Protein AF-A0A353PHV4-F1 (afdb_monomer_lite)

Structure (mmCIF, N/CA/C/O backbone):
data_AF-A0A353PHV4-F1
#
_entry.id   AF-A0A353PHV4-F1
#
loop_
_atom_site.group_PDB
_atom_site.id
_atom_site.type_symbol
_atom_site.label_atom_id
_atom_site.label_alt_id
_atom_site.label_comp_id
_atom_site.label_asym_id
_atom_site.label_entity_id
_atom_site.label_seq_id
_atom_site.pdbx_PDB_ins_code
_atom_site.Cartn_x
_atom_site.Cartn_y
_atom_site.Cartn_z
_atom_site.occupancy
_atom_site.B_iso_or_equiv
_atom_site.auth_seq_id
_atom_site.auth_comp_id
_atom_site.auth_asym_id
_atom_site.auth_atom_id
_atom_site.pdbx_PDB_model_num
ATOM 1 N N . MET A 1 1 ? -10.516 -7.574 18.849 1.00 63.97 1 MET A N 1
ATOM 2 C CA . MET A 1 1 ? -9.811 -7.714 17.556 1.00 63.97 1 MET A CA 1
ATOM 3 C C . MET A 1 1 ? -10.701 -8.502 16.614 1.00 63.97 1 MET A C 1
ATOM 5 O O . MET A 1 1 ? -11.361 -9.420 17.091 1.00 63.97 1 MET A O 1
ATOM 9 N N . LYS A 1 2 ? -10.773 -8.128 15.328 1.00 81.81 2 LYS A N 1
ATOM 10 C CA . LYS A 1 2 ? -11.434 -8.971 14.318 1.00 81.81 2 LYS A CA 1
ATOM 11 C C . LYS A 1 2 ? -10.703 -10.320 14.248 1.00 81.81 2 LYS A C 1
ATOM 13 O O . LYS A 1 2 ? -9.496 -10.360 14.466 1.00 81.81 2 LYS A O 1
ATOM 18 N N . ALA A 1 3 ? -11.428 -11.402 13.966 1.00 92.75 3 ALA A N 1
ATOM 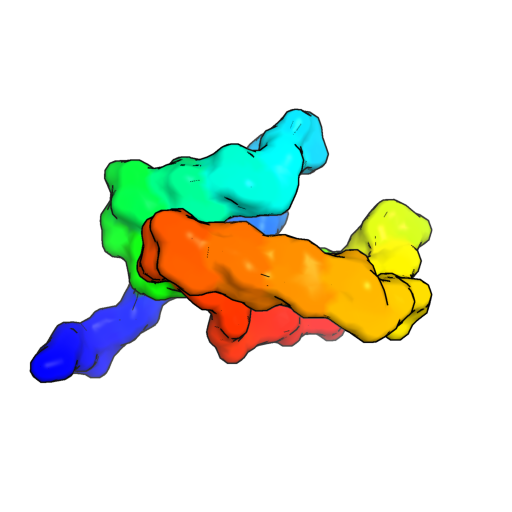19 C CA . ALA A 1 3 ? -10.843 -12.744 13.873 1.00 92.75 3 ALA A CA 1
ATOM 20 C C . ALA A 1 3 ? -9.936 -12.920 12.639 1.00 92.75 3 ALA A C 1
ATOM 22 O O . ALA A 1 3 ? -9.073 -13.790 12.628 1.00 92.75 3 ALA A O 1
ATOM 23 N N . TYR A 1 4 ? -10.135 -12.092 11.614 1.00 93.69 4 TYR A N 1
ATOM 24 C CA . TYR A 1 4 ? -9.360 -12.062 10.380 1.00 93.69 4 TYR A CA 1
ATOM 25 C C . TYR A 1 4 ? -9.292 -10.626 9.847 1.00 93.69 4 TYR A C 1
ATOM 27 O O . TYR A 1 4 ? -10.130 -9.788 10.196 1.00 93.69 4 TYR A O 1
ATOM 35 N N . GLN A 1 5 ? -8.291 -10.361 9.008 1.00 94.88 5 GLN A N 1
ATOM 36 C CA . GLN A 1 5 ? -8.153 -9.126 8.239 1.00 94.88 5 GLN A CA 1
ATOM 37 C C . GLN A 1 5 ? -8.316 -9.443 6.754 1.00 94.88 5 GLN A C 1
ATOM 39 O O . GLN A 1 5 ? -7.809 -10.458 6.279 1.00 94.88 5 GLN A O 1
ATOM 44 N N . LEU A 1 6 ? -9.023 -8.581 6.031 1.00 96.12 6 LEU A N 1
ATOM 45 C CA . LEU A 1 6 ? -9.211 -8.685 4.589 1.00 96.12 6 LEU A CA 1
ATOM 46 C C . LEU A 1 6 ? -8.349 -7.631 3.895 1.00 96.12 6 LEU A C 1
ATOM 48 O O . LEU A 1 6 ? -8.537 -6.434 4.106 1.00 96.12 6 LEU A O 1
ATOM 52 N N . GLY A 1 7 ? -7.403 -8.083 3.076 1.00 96.44 7 GLY A N 1
ATOM 53 C CA . GLY A 1 7 ? -6.519 -7.217 2.300 1.00 96.44 7 GLY A CA 1
ATOM 54 C C . GLY A 1 7 ? -7.051 -6.960 0.894 1.00 96.44 7 GLY A C 1
ATOM 55 O O . GLY A 1 7 ? -7.620 -7.858 0.272 1.00 96.44 7 GLY A O 1
ATOM 56 N N . LEU A 1 8 ? -6.839 -5.747 0.386 1.00 97.38 8 LEU A N 1
ATOM 57 C CA . LEU A 1 8 ? -7.065 -5.409 -1.016 1.00 97.38 8 LEU A CA 1
ATOM 58 C C . LEU A 1 8 ? -5.747 -5.497 -1.787 1.00 97.38 8 LEU A C 1
ATOM 60 O O . LEU A 1 8 ? -4.771 -4.830 -1.444 1.00 97.38 8 LEU A O 1
ATOM 64 N N . TYR A 1 9 ? -5.716 -6.296 -2.851 1.00 96.75 9 TYR A N 1
ATOM 65 C CA . TYR A 1 9 ? -4.531 -6.406 -3.699 1.00 96.75 9 TYR A CA 1
ATOM 66 C C . TYR A 1 9 ? -4.388 -5.188 -4.613 1.00 96.75 9 TYR A C 1
ATOM 68 O O . TYR A 1 9 ? -5.346 -4.815 -5.289 1.00 96.75 9 TYR A O 1
ATOM 76 N N . GLU A 1 10 ? -3.197 -4.591 -4.707 1.00 95.31 10 GLU A N 1
ATOM 77 C CA . GLU A 1 10 ? -3.003 -3.357 -5.476 1.00 95.31 10 GLU A CA 1
ATOM 78 C C . GLU A 1 10 ? -3.449 -3.471 -6.943 1.00 95.31 10 GLU A C 1
ATOM 80 O O . GLU A 1 10 ? -4.059 -2.538 -7.464 1.00 95.31 10 GLU A O 1
ATOM 85 N N . LYS A 1 11 ? -3.210 -4.615 -7.606 1.00 93.69 11 LYS A N 1
ATOM 86 C CA . LYS A 1 11 ? -3.586 -4.803 -9.025 1.00 93.69 11 LYS A CA 1
ATOM 87 C C . LYS A 1 11 ? -5.097 -4.869 -9.266 1.00 93.69 11 LYS A C 1
ATOM 89 O O . LYS A 1 11 ? -5.522 -4.878 -10.415 1.00 93.69 11 LYS A O 1
ATOM 94 N N . SER A 1 12 ? -5.912 -4.922 -8.213 1.00 94.56 12 SER A N 1
ATOM 95 C CA . SER A 1 12 ? -7.370 -4.811 -8.339 1.00 94.56 12 SER A CA 1
ATOM 96 C C . SER A 1 12 ? -7.848 -3.365 -8.536 1.00 94.56 12 SER A C 1
ATOM 98 O O . SER A 1 12 ? -9.027 -3.143 -8.807 1.00 94.56 12 SER A O 1
ATOM 100 N N . MET A 1 13 ? -6.946 -2.381 -8.422 1.00 94.56 13 MET A N 1
ATOM 101 C CA . MET A 1 13 ? -7.243 -0.958 -8.565 1.00 94.56 13 MET A CA 1
ATOM 102 C C . MET A 1 13 ? -6.683 -0.377 -9.875 1.00 94.56 13 MET A C 1
ATOM 104 O O . MET A 1 13 ? -5.646 -0.831 -10.359 1.00 94.56 13 MET A O 1
ATOM 108 N N . PRO A 1 14 ? -7.308 0.678 -10.430 1.00 94.38 14 PRO A N 1
ATOM 109 C CA . PRO A 1 14 ? -6.760 1.404 -11.572 1.00 94.38 14 PRO A CA 1
ATOM 110 C C . PRO A 1 14 ? -5.370 2.006 -11.291 1.00 94.38 14 PRO A C 1
ATOM 112 O O . PRO A 1 14 ? -5.144 2.628 -10.250 1.00 94.38 14 PRO A O 1
ATOM 115 N N . ASN A 1 15 ? -4.447 1.879 -12.251 1.00 90.62 15 ASN A N 1
ATOM 116 C CA . ASN A 1 15 ? -3.074 2.396 -12.123 1.00 90.62 15 ASN A CA 1
ATOM 117 C C . ASN A 1 15 ? -2.992 3.932 -12.097 1.00 90.62 15 ASN A C 1
ATOM 119 O O . ASN A 1 15 ? -2.012 4.478 -11.612 1.00 90.62 15 ASN A O 1
ATOM 123 N N . ASN A 1 16 ? -4.021 4.638 -12.572 1.00 92.25 16 ASN A N 1
ATOM 124 C CA . ASN A 1 16 ? -4.068 6.103 -12.548 1.00 92.25 16 ASN A CA 1
ATOM 125 C C . ASN A 1 16 ? -4.409 6.689 -11.165 1.00 92.25 16 ASN A C 1
ATOM 127 O O . ASN A 1 16 ? -4.412 7.911 -11.017 1.00 92.25 16 ASN A O 1
ATOM 131 N N . LEU A 1 17 ? -4.728 5.852 -10.171 1.00 93.94 17 LEU A N 1
ATOM 132 C CA . LEU A 1 17 ? -4.952 6.310 -8.803 1.00 93.94 17 LEU A CA 1
ATOM 133 C C . LEU A 1 17 ? -3.625 6.613 -8.112 1.00 93.94 17 LEU A C 1
ATOM 135 O O . LEU A 1 17 ? -2.721 5.776 -8.073 1.00 93.94 17 LEU A O 1
ATOM 139 N N . SER A 1 18 ? -3.550 7.779 -7.473 1.00 93.50 18 SER A N 1
ATOM 140 C CA . SER A 1 18 ? -2.456 8.088 -6.559 1.00 93.50 18 SER A CA 1
ATOM 141 C C . SER A 1 18 ? -2.468 7.142 -5.359 1.00 93.50 18 SER A C 1
ATOM 143 O O . SER A 1 18 ? -3.501 6.575 -4.991 1.00 93.50 18 SER A O 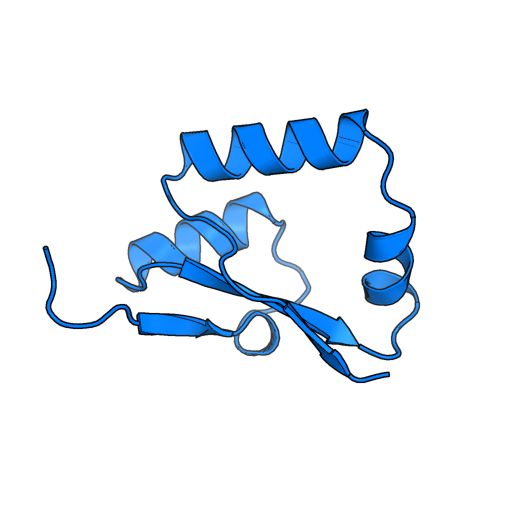1
ATOM 145 N N . PHE A 1 19 ? -1.326 7.007 -4.687 1.00 91.75 19 PHE A N 1
ATOM 146 C CA . PHE A 1 19 ? -1.219 6.155 -3.505 1.00 91.75 19 PHE A CA 1
ATOM 147 C C . PHE A 1 19 ? -2.243 6.523 -2.414 1.00 91.75 19 PHE A C 1
ATOM 149 O O . PHE A 1 19 ? -2.919 5.653 -1.868 1.00 91.75 19 PHE A O 1
ATOM 156 N N . GLN A 1 20 ? -2.456 7.821 -2.168 1.00 94.94 20 GLN A N 1
ATOM 157 C CA . GLN A 1 20 ? -3.477 8.286 -1.227 1.00 94.94 20 GLN A CA 1
ATOM 158 C C . GLN A 1 20 ? -4.898 7.883 -1.657 1.00 94.94 20 GLN A C 1
ATOM 160 O O . GLN A 1 20 ? -5.713 7.508 -0.816 1.00 94.94 20 GLN A O 1
ATOM 165 N N . GLN A 1 21 ? -5.215 7.951 -2.954 1.00 96.81 21 GLN A N 1
ATOM 166 C CA . GLN A 1 21 ? -6.520 7.516 -3.459 1.00 96.81 21 GLN A CA 1
ATOM 167 C C . GLN A 1 21 ? -6.717 6.010 -3.267 1.00 96.81 21 GLN A C 1
ATOM 169 O O . GLN A 1 21 ? -7.788 5.604 -2.830 1.00 96.81 21 GLN A O 1
ATOM 174 N N . LYS A 1 22 ? -5.683 5.193 -3.509 1.00 96.69 22 LYS A N 1
ATOM 175 C CA . LYS A 1 22 ? -5.731 3.742 -3.259 1.00 96.69 22 LYS A CA 1
ATOM 176 C C . LYS A 1 22 ? -6.039 3.427 -1.789 1.00 96.69 22 LYS A C 1
ATOM 178 O O . LYS A 1 22 ? -6.901 2.596 -1.503 1.00 96.69 22 LYS A O 1
ATOM 183 N N . LEU A 1 23 ? -5.404 4.137 -0.851 1.00 97.25 23 LEU A N 1
ATOM 184 C CA . LEU A 1 23 ? -5.676 3.998 0.587 1.00 97.25 23 LEU A CA 1
ATOM 185 C C . LEU A 1 23 ? -7.121 4.371 0.948 1.00 97.25 23 LEU A C 1
ATOM 187 O O . LEU A 1 23 ? -7.786 3.626 1.668 1.00 97.25 23 LEU A O 1
ATOM 191 N N . LYS A 1 24 ? -7.633 5.481 0.404 1.00 96.62 24 LYS A N 1
ATOM 192 C CA . LYS A 1 24 ? -9.027 5.904 0.613 1.00 96.62 24 LYS A CA 1
ATOM 193 C C . LYS A 1 24 ? -10.026 4.884 0.088 1.00 96.62 24 LYS A C 1
ATOM 195 O O . LYS A 1 24 ? -10.913 4.483 0.832 1.00 96.62 24 LYS A O 1
ATOM 200 N N . VAL A 1 25 ? -9.837 4.413 -1.144 1.00 96.25 25 VAL A N 1
ATOM 201 C CA . VAL A 1 25 ? -10.696 3.388 -1.755 1.00 96.25 25 VAL A CA 1
ATOM 202 C C . VAL A 1 25 ? -10.687 2.109 -0.920 1.00 96.25 25 VAL A C 1
ATOM 204 O O . VAL A 1 25 ? -11.742 1.546 -0.654 1.00 96.25 25 VAL A O 1
ATOM 207 N N . THR A 1 26 ? -9.522 1.683 -0.427 1.00 96.88 26 THR A N 1
ATOM 208 C CA . THR A 1 26 ? -9.407 0.498 0.442 1.00 96.88 26 THR A CA 1
ATOM 209 C C . THR A 1 26 ? -10.285 0.633 1.688 1.00 96.88 26 THR A C 1
ATOM 211 O O . THR A 1 26 ? -11.053 -0.276 2.009 1.00 96.88 26 THR A O 1
ATOM 214 N N . LYS A 1 27 ? -10.232 1.798 2.345 1.00 95.94 27 LYS A N 1
ATOM 215 C CA . LYS A 1 27 ? -11.064 2.116 3.510 1.00 95.94 27 LYS A CA 1
ATOM 216 C C . LYS A 1 27 ? -12.551 2.174 3.169 1.00 95.94 27 LYS A C 1
ATOM 218 O O . LYS A 1 27 ? -13.361 1.605 3.895 1.00 95.94 27 LYS A O 1
ATOM 223 N N . 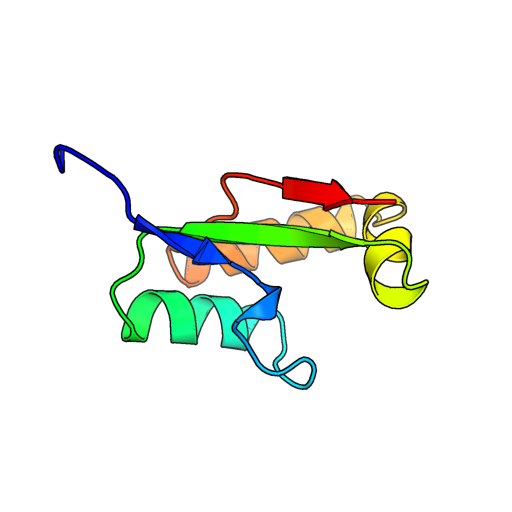GLU A 1 28 ? -12.909 2.854 2.082 1.00 96.25 28 GLU A N 1
ATOM 224 C CA . GLU A 1 28 ? -14.293 3.008 1.612 1.00 96.25 28 GLU A CA 1
ATOM 225 C C . GLU A 1 28 ? -14.924 1.660 1.233 1.00 96.25 28 GLU A C 1
ATOM 227 O O . GLU A 1 28 ? -16.096 1.424 1.516 1.00 96.25 28 GLU A O 1
ATOM 232 N N . CYS A 1 29 ? -14.136 0.745 0.666 1.00 95.88 29 CYS A N 1
ATOM 233 C CA . CYS A 1 29 ? -14.553 -0.617 0.345 1.00 95.88 29 CYS A CA 1
ATOM 234 C C . CYS A 1 29 ? -14.562 -1.569 1.557 1.00 95.88 29 CYS A C 1
ATOM 236 O O . CYS A 1 29 ? -14.973 -2.719 1.417 1.00 95.88 29 CYS A O 1
ATOM 238 N N . GLY A 1 30 ? -14.133 -1.118 2.741 1.00 95.62 30 GLY A N 1
ATOM 239 C CA . GLY A 1 30 ? -14.174 -1.902 3.978 1.00 95.62 30 GLY A CA 1
ATOM 240 C C . GLY A 1 30 ? -13.052 -2.934 4.139 1.00 95.62 30 GLY A C 1
ATOM 241 O O . GLY A 1 30 ? -13.176 -3.825 4.982 1.00 95.62 30 GLY A O 1
ATOM 242 N N . PHE A 1 31 ? -11.969 -2.820 3.365 1.00 97.19 31 PHE A N 1
ATOM 243 C CA . PHE A 1 31 ? -10.764 -3.633 3.537 1.00 97.19 31 PHE A CA 1
ATOM 244 C C . PHE A 1 31 ? -9.884 -3.079 4.665 1.00 97.19 31 PHE A C 1
ATOM 246 O O . PHE A 1 31 ? -9.898 -1.888 4.973 1.00 97.19 31 PHE A O 1
ATOM 253 N N . ASP A 1 32 ? -9.110 -3.960 5.292 1.00 96.56 32 ASP A N 1
ATOM 254 C CA . ASP A 1 32 ? -8.300 -3.641 6.468 1.00 96.56 32 ASP A CA 1
ATOM 255 C C . ASP A 1 32 ? -6.880 -3.165 6.107 1.00 96.56 32 ASP A C 1
ATOM 257 O O . ASP A 1 32 ? -6.253 -2.447 6.886 1.00 96.56 32 ASP A O 1
ATOM 261 N N . PHE A 1 33 ? -6.347 -3.575 4.952 1.00 97.25 33 PHE A N 1
ATOM 262 C CA . PHE A 1 33 ? -4.993 -3.233 4.505 1.00 97.25 33 PHE A CA 1
ATOM 263 C C . PHE A 1 33 ? -4.837 -3.367 2.985 1.00 97.25 33 PHE A C 1
ATOM 265 O O . PHE A 1 33 ? -5.701 -3.933 2.312 1.00 97.25 33 PHE A O 1
ATOM 272 N N . ILE A 1 34 ? -3.718 -2.870 2.454 1.00 97.88 34 ILE A N 1
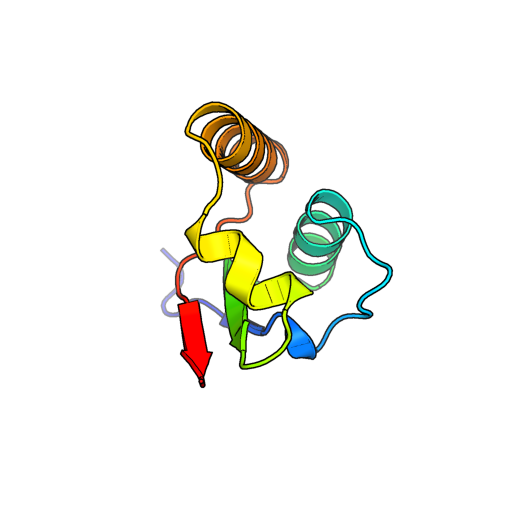ATOM 273 C CA . ILE A 1 34 ? -3.308 -3.080 1.060 1.00 97.88 34 ILE A CA 1
ATOM 274 C C . ILE A 1 34 ? -2.173 -4.105 0.999 1.00 97.88 34 ILE A C 1
ATOM 276 O O . ILE A 1 34 ? -1.214 -4.027 1.768 1.00 97.88 34 ILE A O 1
ATOM 280 N N . GLU A 1 35 ? -2.254 -5.029 0.047 1.00 97.38 35 GLU A N 1
ATOM 281 C CA . GLU A 1 35 ? -1.092 -5.785 -0.419 1.00 97.38 35 GLU A CA 1
ATOM 282 C C . GLU A 1 35 ? -0.474 -5.068 -1.622 1.00 97.38 35 GLU A C 1
ATOM 284 O O . GLU A 1 35 ? -1.109 -4.932 -2.675 1.00 97.38 35 GLU A O 1
ATOM 289 N N . LEU A 1 36 ? 0.754 -4.576 -1.456 1.00 95.50 36 LEU A N 1
ATOM 290 C CA . LEU A 1 36 ? 1.466 -3.824 -2.486 1.00 95.50 36 LEU A CA 1
ATOM 291 C C . LEU A 1 36 ? 2.019 -4.774 -3.553 1.00 95.50 36 LEU A C 1
ATOM 293 O O . LEU A 1 36 ? 2.531 -5.843 -3.235 1.00 95.50 36 LEU A O 1
ATOM 297 N N . SER A 1 37 ? 1.971 -4.375 -4.821 1.00 94.75 37 SER A N 1
ATOM 298 C CA . SER A 1 37 ? 2.608 -5.106 -5.913 1.00 94.75 37 SER A CA 1
ATOM 299 C C . SER A 1 37 ? 3.952 -4.465 -6.258 1.00 94.75 37 SER A C 1
ATOM 301 O O . SER A 1 37 ? 4.028 -3.267 -6.516 1.00 94.75 37 SER A O 1
ATOM 303 N N . ILE A 1 38 ? 5.004 -5.274 -6.314 1.00 94.31 38 ILE A N 1
ATOM 304 C CA . ILE A 1 38 ? 6.261 -4.937 -6.986 1.00 94.31 38 ILE A CA 1
ATOM 305 C C . ILE A 1 38 ? 6.452 -6.015 -8.046 1.00 94.31 38 ILE A C 1
ATOM 307 O O . ILE A 1 38 ? 6.834 -7.139 -7.729 1.00 94.31 38 ILE A O 1
ATOM 311 N N . ASP A 1 39 ? 6.044 -5.705 -9.275 1.00 91.88 39 ASP A N 1
ATOM 312 C CA . ASP A 1 39 ? 6.197 -6.607 -10.415 1.00 91.88 39 ASP A CA 1
ATOM 313 C C . ASP A 1 39 ? 7.303 -6.132 -11.357 1.00 91.88 39 ASP A C 1
ATOM 315 O O . ASP A 1 39 ? 7.928 -5.111 -11.101 1.00 91.88 39 ASP A O 1
ATOM 319 N N . GLU A 1 40 ? 7.527 -6.875 -12.438 1.00 90.75 40 GLU A N 1
ATOM 320 C CA . GLU A 1 40 ? 8.544 -6.634 -13.472 1.00 90.75 40 GLU A CA 1
ATOM 321 C C . GLU A 1 40 ? 8.435 -5.294 -14.228 1.00 90.75 40 GLU A C 1
ATOM 323 O O . GLU A 1 40 ? 9.271 -5.005 -15.080 1.00 90.75 40 GLU A O 1
A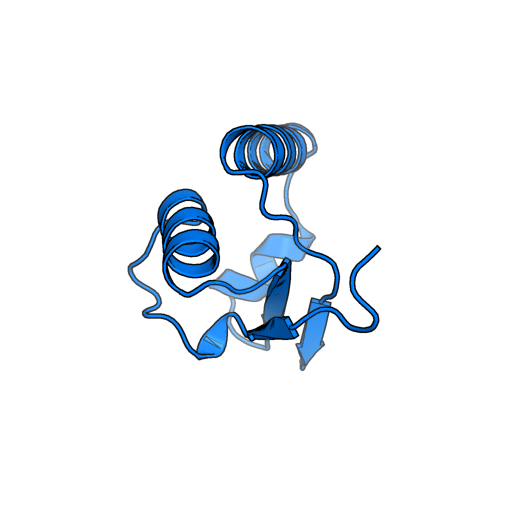TOM 328 N N . THR A 1 41 ? 7.425 -4.463 -13.950 1.00 90.31 41 THR A N 1
ATOM 329 C CA . THR A 1 41 ? 7.319 -3.140 -14.576 1.00 90.31 41 THR A CA 1
ATOM 330 C C . THR A 1 41 ? 8.283 -2.144 -13.934 1.00 90.31 41 THR A C 1
ATOM 332 O O . THR A 1 41 ? 8.345 -2.034 -12.709 1.00 90.31 41 THR A O 1
ATOM 335 N N . ASP A 1 42 ? 8.980 -1.352 -14.757 1.00 90.25 42 ASP A N 1
ATOM 336 C CA . ASP A 1 42 ? 9.945 -0.341 -14.290 1.00 90.25 42 ASP A CA 1
ATOM 337 C C . ASP A 1 42 ? 9.345 0.601 -13.233 1.00 90.25 42 ASP A C 1
ATOM 339 O O . ASP A 1 42 ? 9.986 0.921 -12.235 1.00 90.25 42 ASP A O 1
ATOM 343 N N . GLU A 1 43 ? 8.080 0.997 -13.410 1.00 88.94 43 GLU A N 1
ATOM 344 C CA . GLU A 1 43 ? 7.350 1.851 -12.465 1.00 88.94 43 GLU A CA 1
ATOM 345 C C . GLU A 1 43 ? 7.273 1.233 -11.061 1.00 88.94 43 GLU A C 1
ATOM 347 O O . GLU A 1 43 ? 7.403 1.934 -10.054 1.00 88.94 43 GLU A O 1
ATOM 352 N N . LYS A 1 44 ? 7.040 -0.081 -10.970 1.00 90.12 44 LYS A N 1
ATOM 353 C CA . LYS A 1 44 ? 6.900 -0.759 -9.682 1.00 90.12 44 LYS A CA 1
ATOM 354 C C . LYS A 1 44 ? 8.234 -1.219 -9.121 1.00 90.12 44 LYS A C 1
ATOM 356 O O . LYS A 1 44 ? 8.395 -1.142 -7.905 1.00 90.12 44 LYS A O 1
ATOM 361 N N . LEU A 1 45 ? 9.185 -1.626 -9.962 1.00 93.06 45 LEU A N 1
ATOM 362 C CA . LEU A 1 45 ? 10.555 -1.925 -9.536 1.00 93.06 45 LEU A CA 1
ATOM 363 C C . LEU A 1 45 ? 11.232 -0.704 -8.912 1.00 93.06 45 LEU A C 1
ATOM 365 O O . LEU A 1 45 ? 11.862 -0.845 -7.868 1.00 93.06 45 LEU A O 1
ATOM 369 N N . ALA A 1 46 ? 10.996 0.496 -9.454 1.00 92.38 46 ALA A N 1
ATOM 370 C CA . ALA A 1 46 ? 11.519 1.750 -8.906 1.00 92.38 46 ALA A CA 1
ATOM 371 C C . ALA A 1 46 ? 11.111 2.007 -7.441 1.00 92.38 46 ALA A C 1
ATOM 373 O O . ALA A 1 46 ? 11.732 2.812 -6.751 1.00 92.38 46 ALA A O 1
ATOM 374 N N . ARG A 1 47 ? 10.090 1.308 -6.920 1.00 92.12 47 ARG A N 1
ATOM 375 C CA . ARG A 1 47 ? 9.697 1.393 -5.504 1.00 92.12 47 ARG A CA 1
ATOM 376 C C . ARG A 1 47 ? 10.752 0.815 -4.556 1.00 92.12 47 ARG A C 1
ATOM 378 O O . ARG A 1 47 ? 10.735 1.143 -3.373 1.00 92.12 47 ARG A O 1
ATOM 385 N N . LEU A 1 48 ? 11.639 -0.048 -5.055 1.00 93.12 48 LEU A N 1
ATOM 386 C CA . LEU A 1 48 ? 12.768 -0.588 -4.293 1.00 93.12 48 LEU A CA 1
ATOM 387 C C . LEU A 1 48 ? 13.870 0.457 -4.073 1.00 93.12 48 LEU A C 1
ATOM 389 O O . LEU A 1 48 ? 14.635 0.330 -3.122 1.00 93.12 48 LEU A O 1
ATOM 393 N N . ASP A 1 49 ? 13.900 1.501 -4.902 1.00 95.50 49 ASP A N 1
ATOM 394 C CA . ASP A 1 49 ? 14.897 2.573 -4.873 1.00 95.50 49 ASP A CA 1
ATOM 395 C C . ASP A 1 49 ? 14.377 3.858 -4.204 1.00 95.50 49 ASP A C 1
ATOM 397 O O . ASP A 1 49 ? 15.013 4.911 -4.294 1.00 95.50 49 ASP A O 1
ATOM 401 N N . LEU A 1 50 ? 13.215 3.800 -3.535 1.00 94.81 50 LEU A N 1
ATOM 402 C CA . LEU A 1 50 ? 12.651 4.957 -2.837 1.00 94.81 50 LEU A CA 1
ATOM 403 C C . LEU A 1 50 ? 13.612 5.481 -1.771 1.00 94.81 50 LEU A C 1
ATOM 405 O O . LEU A 1 50 ? 14.156 4.737 -0.955 1.00 94.81 50 LEU A O 1
ATOM 409 N N . SER A 1 51 ? 13.744 6.801 -1.727 1.00 97.31 51 SER A N 1
ATOM 410 C CA . SER A 1 51 ? 14.480 7.491 -0.678 1.00 97.31 51 SER A CA 1
ATOM 411 C C . SER A 1 51 ? 13.753 7.428 0.669 1.00 97.31 51 SER A C 1
ATOM 413 O O . SER A 1 51 ? 12.525 7.322 0.747 1.00 97.31 51 SER A O 1
ATOM 415 N N . ASP A 1 52 ? 14.499 7.629 1.757 1.00 97.31 52 ASP A N 1
ATOM 416 C CA . ASP A 1 52 ? 13.935 7.741 3.109 1.00 97.31 52 ASP A CA 1
ATOM 417 C C . ASP A 1 52 ? 12.835 8.813 3.209 1.00 97.31 52 ASP A C 1
ATOM 419 O O . ASP A 1 52 ? 11.882 8.676 3.979 1.00 97.31 52 ASP A O 1
ATOM 423 N N . GLN A 1 53 ? 12.947 9.895 2.429 1.00 97.62 53 GLN A N 1
ATOM 424 C CA . GLN A 1 53 ? 11.945 10.960 2.397 1.00 97.62 53 GLN A CA 1
ATOM 425 C C . GLN A 1 53 ? 10.633 10.489 1.762 1.00 97.62 53 GLN A C 1
ATOM 427 O O . GLN A 1 53 ? 9.559 10.795 2.286 1.00 97.62 53 GLN A O 1
ATOM 432 N N . GLU A 1 54 ? 10.709 9.724 0.676 1.00 96.19 54 GLU A N 1
ATOM 433 C CA . GLU A 1 54 ? 9.539 9.160 0.000 1.00 96.19 54 GLU A CA 1
ATOM 434 C C . GLU A 1 54 ? 8.874 8.079 0.852 1.00 96.19 54 GLU A C 1
ATOM 436 O O . GLU A 1 54 ? 7.654 8.102 1.031 1.00 96.19 54 GLU A O 1
ATOM 441 N N . ILE A 1 55 ? 9.666 7.199 1.473 1.00 95.69 55 ILE A N 1
ATOM 442 C CA . ILE A 1 55 ? 9.164 6.198 2.423 1.00 95.69 55 ILE A CA 1
ATOM 443 C C . ILE A 1 55 ? 8.450 6.894 3.586 1.00 95.69 55 ILE A C 1
ATOM 445 O O . ILE A 1 55 ? 7.326 6.532 3.939 1.00 95.69 55 ILE A O 1
ATOM 449 N N . LYS A 1 56 ? 9.049 7.946 4.157 1.00 97.31 56 LYS A N 1
ATOM 450 C CA . LYS A 1 56 ? 8.427 8.717 5.240 1.00 97.31 56 LYS A CA 1
ATOM 451 C C . LYS A 1 56 ? 7.119 9.372 4.801 1.00 97.31 56 LYS A C 1
ATOM 453 O O . LYS A 1 56 ? 6.147 9.354 5.556 1.00 97.31 56 LYS A O 1
ATOM 458 N N . HIS A 1 57 ? 7.068 9.928 3.592 1.00 96.69 57 HIS A N 1
ATOM 459 C CA . HIS A 1 57 ? 5.835 10.486 3.038 1.00 96.69 57 HIS A CA 1
ATOM 460 C C . HIS A 1 57 ? 4.743 9.415 2.890 1.00 96.69 57 HIS A C 1
ATOM 462 O O . HIS A 1 57 ? 3.583 9.650 3.244 1.00 96.69 57 HIS A O 1
ATOM 468 N N . MET A 1 58 ? 5.117 8.218 2.435 1.00 95.44 58 MET A N 1
ATOM 469 C CA . MET A 1 58 ? 4.219 7.073 2.319 1.00 95.44 58 MET A CA 1
ATOM 470 C C . MET A 1 58 ? 3.657 6.650 3.686 1.00 95.44 58 MET A C 1
ATOM 472 O O . MET A 1 58 ? 2.445 6.480 3.818 1.00 95.44 58 MET A O 1
ATOM 476 N N . VAL A 1 59 ? 4.504 6.564 4.719 1.00 96.56 59 VAL A N 1
ATOM 477 C CA . VAL A 1 59 ? 4.097 6.236 6.100 1.00 96.56 59 VAL A CA 1
ATOM 478 C C . VAL A 1 59 ? 3.110 7.260 6.657 1.00 96.56 59 VAL A C 1
ATOM 480 O O . VAL A 1 59 ? 2.030 6.877 7.098 1.00 96.56 59 VAL A O 1
ATOM 483 N N . VAL A 1 60 ? 3.418 8.557 6.559 1.00 97.81 60 VAL A N 1
ATOM 484 C CA . VAL A 1 60 ? 2.514 9.631 7.017 1.00 97.81 60 VAL A CA 1
ATOM 485 C C . VAL A 1 60 ? 1.161 9.565 6.299 1.00 97.81 60 VAL A C 1
ATOM 487 O O . VAL A 1 60 ? 0.112 9.824 6.892 1.00 97.81 60 VAL A O 1
ATOM 490 N N . THR A 1 61 ? 1.161 9.197 5.016 1.00 96.69 61 THR A N 1
ATOM 491 C CA . THR A 1 61 ? -0.076 9.041 4.242 1.00 96.69 61 THR A CA 1
ATOM 492 C C . THR A 1 61 ? -0.900 7.845 4.732 1.00 96.69 61 THR A C 1
ATOM 494 O O . THR A 1 61 ? -2.111 7.981 4.905 1.00 96.69 61 THR A O 1
ATOM 497 N N . MET A 1 62 ? -0.264 6.702 5.015 1.00 97.69 62 MET A N 1
ATOM 498 C CA . MET A 1 62 ? -0.931 5.529 5.601 1.00 97.69 62 MET A CA 1
ATOM 499 C C . MET A 1 62 ? -1.536 5.839 6.976 1.00 97.69 62 MET A C 1
ATOM 501 O O . MET A 1 62 ? -2.694 5.506 7.232 1.00 97.69 62 MET A O 1
ATOM 505 N N . GLU A 1 63 ? -0.791 6.542 7.835 1.00 97.38 63 GLU A N 1
ATOM 506 C CA . GLU A 1 63 ? -1.268 6.976 9.154 1.00 97.38 63 GLU A CA 1
ATOM 507 C C . GLU A 1 63 ? -2.507 7.866 9.046 1.00 97.38 63 GLU A C 1
ATOM 509 O O . GLU A 1 63 ? -3.491 7.646 9.752 1.00 97.38 63 GLU A O 1
ATOM 514 N N . LYS A 1 64 ? -2.489 8.837 8.126 1.00 96.38 64 LYS A N 1
ATOM 515 C CA . LYS A 1 64 ? -3.608 9.759 7.900 1.00 96.38 64 LYS A CA 1
ATOM 516 C C . LYS A 1 64 ? -4.880 9.042 7.448 1.00 96.38 64 LYS A C 1
ATOM 518 O O . LYS A 1 64 ? -5.974 9.397 7.885 1.00 96.38 64 LYS A O 1
ATOM 523 N N . GLU A 1 65 ? -4.756 8.071 6.549 1.00 95.12 65 GLU A N 1
ATOM 524 C CA . GLU A 1 65 ? -5.917 7.358 6.012 1.00 95.12 65 GLU A CA 1
ATOM 525 C C . GLU A 1 65 ? -6.350 6.182 6.915 1.00 95.12 65 GLU A C 1
ATOM 527 O O . GLU A 1 65 ? -7.487 5.716 6.809 1.00 95.12 65 GLU A O 1
ATOM 532 N N . HIS A 1 66 ? -5.516 5.773 7.881 1.00 95.75 66 HIS A N 1
ATOM 533 C CA . HIS A 1 66 ? -5.693 4.588 8.733 1.00 95.75 66 HIS A CA 1
ATOM 534 C C . HIS A 1 66 ? -5.802 3.278 7.940 1.00 95.75 66 HIS A C 1
ATOM 536 O O . HIS A 1 66 ? -6.569 2.383 8.295 1.00 95.75 66 HIS A O 1
ATOM 542 N N . VAL A 1 67 ? -5.027 3.173 6.865 1.00 97.31 67 VAL A N 1
ATOM 543 C CA . VAL A 1 67 ? -4.867 1.958 6.063 1.00 97.31 67 VAL A CA 1
ATOM 544 C C . VAL A 1 67 ? -3.378 1.769 5.840 1.00 97.31 67 VAL A C 1
ATOM 546 O O . VAL A 1 67 ? -2.683 2.712 5.473 1.00 97.31 67 VAL A O 1
ATOM 549 N N . PHE A 1 68 ? -2.890 0.555 6.063 1.00 97.19 68 PHE A N 1
ATOM 550 C CA . PHE A 1 68 ? -1.467 0.244 5.980 1.00 97.19 68 PHE A CA 1
ATOM 551 C C . PHE A 1 68 ? -1.197 -0.772 4.877 1.00 97.19 68 PHE A C 1
ATOM 553 O O . PHE A 1 68 ? -2.065 -1.57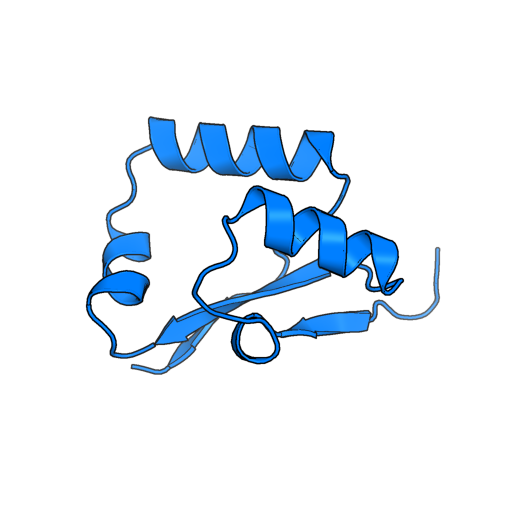5 4.533 1.00 97.19 68 PHE A O 1
ATOM 560 N N . ILE A 1 69 ? 0.023 -0.757 4.349 1.00 96.62 69 ILE A N 1
ATOM 561 C CA . ILE A 1 69 ? 0.564 -1.888 3.603 1.00 96.62 69 ILE A CA 1
ATOM 562 C C . ILE A 1 69 ? 1.036 -2.918 4.628 1.00 96.62 69 ILE A C 1
ATOM 564 O O . ILE A 1 69 ? 1.860 -2.592 5.480 1.00 96.62 69 ILE A O 1
ATOM 568 N N . GLN A 1 70 ? 0.514 -4.143 4.560 1.00 96.19 70 GLN A N 1
ATOM 569 C CA . GLN A 1 70 ? 0.929 -5.230 5.464 1.00 96.19 70 GLN A CA 1
ATOM 570 C C . GLN A 1 70 ? 1.644 -6.381 4.754 1.00 96.19 70 GLN A C 1
ATOM 572 O O . GLN A 1 70 ? 2.288 -7.198 5.409 1.00 96.19 70 GLN A O 1
ATOM 577 N N . SER A 1 71 ? 1.577 -6.432 3.426 1.00 96.38 71 SER A N 1
ATOM 578 C CA . SER A 1 71 ? 2.300 -7.405 2.616 1.00 96.38 71 SER A CA 1
ATOM 579 C C . SER A 1 71 ? 2.745 -6.791 1.292 1.00 96.38 71 SER A C 1
ATOM 581 O O . SER A 1 71 ? 2.177 -5.805 0.811 1.00 96.38 71 SER A O 1
ATOM 583 N N . ILE A 1 72 ? 3.789 -7.382 0.715 1.00 96.19 72 ILE A N 1
ATOM 584 C CA . ILE A 1 72 ? 4.283 -7.062 -0.621 1.00 96.19 72 ILE A CA 1
ATOM 585 C C . ILE A 1 72 ? 4.279 -8.357 -1.431 1.00 96.19 72 ILE A C 1
ATOM 587 O O . ILE A 1 72 ? 4.932 -9.330 -1.060 1.00 96.19 72 ILE A O 1
ATOM 591 N N . CYS A 1 73 ? 3.564 -8.354 -2.551 1.00 95.69 73 CYS A N 1
ATOM 592 C CA . CYS A 1 73 ? 3.718 -9.343 -3.604 1.00 95.69 73 CYS A CA 1
ATOM 593 C C . CYS A 1 73 ? 4.884 -8.899 -4.495 1.00 95.69 73 CYS A C 1
ATOM 595 O O . CYS A 1 73 ? 4.732 -7.992 -5.320 1.00 95.69 73 CYS A O 1
ATOM 597 N N . LEU A 1 74 ? 6.049 -9.510 -4.278 1.00 92.56 74 LEU A N 1
ATOM 598 C CA . LEU A 1 74 ? 7.242 -9.317 -5.096 1.00 92.56 74 LEU A CA 1
ATOM 599 C C . LEU A 1 74 ? 7.271 -10.404 -6.177 1.00 92.56 74 LEU A C 1
ATOM 601 O O . LEU A 1 74 ? 7.596 -11.554 -5.889 1.00 92.56 74 LEU A O 1
ATOM 605 N N . SER A 1 75 ? 6.871 -10.045 -7.394 1.00 81.94 75 SER A N 1
ATOM 606 C CA . SER A 1 75 ? 6.752 -10.957 -8.536 1.00 81.94 75 SER A CA 1
ATOM 607 C C . SER A 1 75 ? 7.532 -10.394 -9.724 1.00 81.94 75 SER A C 1
ATOM 609 O O . SER A 1 75 ? 6.950 -9.739 -10.591 1.00 81.94 75 SER A O 1
ATOM 611 N N . GLY A 1 76 ? 8.844 -10.597 -9.710 1.00 61.00 76 GLY A N 1
ATOM 612 C CA . GLY A 1 76 ? 9.750 -10.328 -10.828 1.00 61.00 76 GLY A CA 1
ATOM 613 C C . GLY A 1 76 ? 10.511 -11.583 -11.219 1.00 61.00 76 GLY A C 1
ATOM 614 O O . GLY A 1 76 ? 10.487 -12.552 -10.422 1.00 61.00 76 GLY A O 1
#

Secondary structure (DSSP, 8-state):
--S---EEEGGGS-TTS-HHHHHHHHHHTT-SEEEEEEESSHHHHGGGG--HHHHHHHHHHHHHHT-EEEEEEEE-

Foldseek 3Di:
DPPDFAEDEPVVDDPPDDLLRVLLVCVVVPGQEYAAEQEPDPVSVCVVVDDPVRVVVSVVSCVVSVYYHPHYDYYD

Radius of gyration: 12.46 Å; chains: 1; bounding box: 30×24×32 Å

Sequence (76 aa):
MKAYQLGLYEKSMPNNLSFQQKLKVTKECGFDFIELSIDETDEKLARLDLSDQEIKHMVVTMEKEHVFIQSICLSG

pLDDT: mean 93.94, std 5.99, range [61.0, 97.88]